Protein AF-A0A963RMA4-F1 (afdb_monomer)

pLDDT: mean 78.81, std 15.81, range [34.47, 96.94]

Sequence (64 aa):
SYGTYAICWQIQQAAALGLPYVYLGYWIAGSPKMAYKARFRPYELLGQQGWRAPETDLAPPAAA

Structure (mmCIF, N/CA/C/O backbone):
data_AF-A0A963RMA4-F1
#
_entry.id   AF-A0A963RMA4-F1
#
loop_
_atom_site.group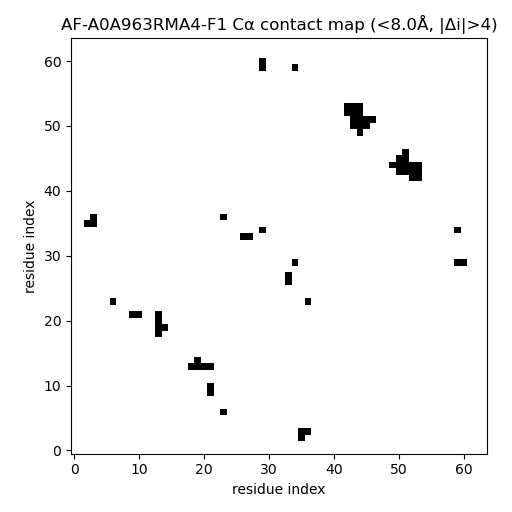_PDB
_atom_site.id
_atom_site.type_symbol
_atom_site.label_atom_id
_atom_site.label_alt_id
_atom_site.label_comp_id
_atom_site.label_asym_id
_atom_site.label_entity_id
_atom_site.label_seq_id
_atom_site.pdbx_PDB_ins_code
_atom_site.Cartn_x
_atom_site.Cartn_y
_atom_site.Cartn_z
_atom_site.occupancy
_atom_site.B_iso_or_equiv
_atom_site.auth_seq_id
_atom_site.auth_comp_id
_atom_site.auth_asym_id
_atom_site.auth_atom_id
_atom_site.pdbx_PDB_model_num
ATOM 1 N N . SER A 1 1 ? 2.649 -11.797 -7.282 1.00 77.12 1 SER A N 1
ATOM 2 C CA . SER A 1 1 ? 4.024 -11.672 -6.753 1.00 77.12 1 SER A CA 1
ATOM 3 C C . SER A 1 1 ? 3.968 -11.676 -5.229 1.00 77.12 1 SER A C 1
ATOM 5 O O . SER A 1 1 ? 2.926 -11.324 -4.682 1.00 77.12 1 SER A O 1
ATOM 7 N N . TYR A 1 2 ? 5.056 -12.041 -4.539 1.00 79.69 2 TYR A N 1
ATOM 8 C CA . TYR A 1 2 ? 5.113 -11.989 -3.067 1.00 79.69 2 TYR A CA 1
ATOM 9 C C . TYR A 1 2 ? 4.824 -10.585 -2.512 1.00 79.69 2 TYR A C 1
ATOM 11 O O . TYR A 1 2 ? 4.126 -10.452 -1.514 1.00 79.69 2 TYR A O 1
ATOM 19 N N . GLY A 1 3 ? 5.274 -9.534 -3.208 1.00 83.94 3 GLY A N 1
ATOM 20 C CA . GLY A 1 3 ? 4.992 -8.148 -2.826 1.00 83.94 3 GLY A CA 1
ATOM 21 C C . GLY A 1 3 ? 3.500 -7.804 -2.838 1.00 83.94 3 GLY A C 1
ATOM 22 O O . GLY A 1 3 ? 2.999 -7.231 -1.880 1.00 83.94 3 GLY A O 1
ATOM 23 N N . THR A 1 4 ? 2.763 -8.195 -3.883 1.00 86.00 4 THR A N 1
ATOM 24 C CA . THR A 1 4 ? 1.304 -7.985 -3.948 1.00 86.00 4 THR A CA 1
ATOM 25 C C . THR A 1 4 ? 0.582 -8.706 -2.811 1.00 86.00 4 THR A C 1
ATOM 27 O O . THR A 1 4 ? -0.289 -8.114 -2.184 1.00 86.00 4 THR A O 1
ATOM 30 N N . TYR A 1 5 ? 0.963 -9.955 -2.521 1.00 88.69 5 TYR A N 1
ATOM 31 C CA . TYR A 1 5 ? 0.351 -10.725 -1.436 1.00 8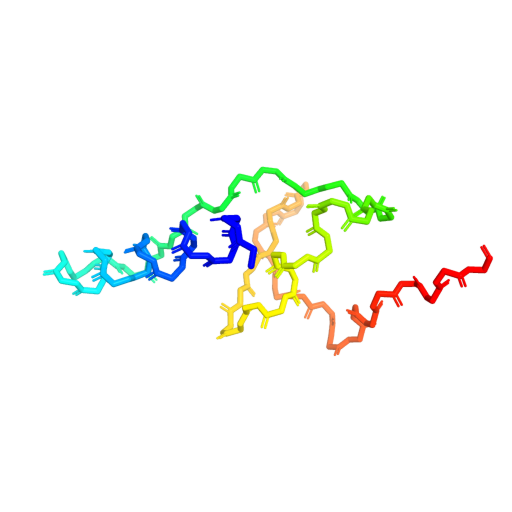8.69 5 TYR A CA 1
ATOM 32 C C . TYR A 1 5 ? 0.591 -10.076 -0.069 1.00 88.69 5 TYR A C 1
ATOM 34 O O . TYR A 1 5 ? -0.352 -9.917 0.702 1.00 88.69 5 TYR A O 1
ATOM 42 N N . ALA A 1 6 ? 1.824 -9.634 0.201 1.00 89.19 6 ALA A N 1
ATOM 43 C CA . ALA A 1 6 ? 2.160 -8.940 1.440 1.00 89.19 6 ALA A CA 1
ATOM 44 C C . ALA A 1 6 ? 1.303 -7.680 1.647 1.00 89.19 6 ALA A C 1
ATOM 46 O O . ALA A 1 6 ? 0.796 -7.464 2.744 1.00 89.19 6 ALA A O 1
ATOM 47 N N . ILE A 1 7 ? 1.074 -6.893 0.589 1.00 89.69 7 ILE A N 1
ATOM 48 C CA . ILE A 1 7 ? 0.228 -5.692 0.659 1.00 89.69 7 ILE A CA 1
ATOM 49 C C . ILE A 1 7 ? -1.232 -6.049 0.927 1.00 89.69 7 ILE A C 1
ATOM 51 O O . ILE A 1 7 ? -1.840 -5.468 1.822 1.00 89.69 7 ILE A O 1
ATOM 55 N N . CYS A 1 8 ? -1.797 -7.017 0.199 1.00 90.81 8 CYS A N 1
ATOM 56 C CA . CYS A 1 8 ? -3.173 -7.455 0.441 1.00 90.81 8 CYS A CA 1
ATOM 57 C C . CYS A 1 8 ? -3.360 -7.950 1.880 1.00 90.81 8 CYS A C 1
ATOM 59 O O . CYS A 1 8 ? -4.346 -7.605 2.526 1.00 90.81 8 CYS A O 1
ATOM 61 N N . TRP A 1 9 ? -2.395 -8.716 2.391 1.00 93.25 9 TRP A N 1
ATOM 62 C CA . TRP A 1 9 ? -2.418 -9.189 3.768 1.00 93.25 9 TRP A CA 1
ATOM 63 C C . TRP A 1 9 ? -2.371 -8.022 4.763 1.00 93.25 9 TRP A C 1
ATOM 65 O O . TRP A 1 9 ? -3.206 -7.964 5.660 1.00 93.25 9 TRP A O 1
ATOM 75 N N . GLN A 1 10 ? -1.474 -7.047 4.576 1.00 93.06 10 GLN A N 1
ATOM 76 C CA . GLN A 1 10 ? -1.397 -5.858 5.437 1.00 93.06 10 GLN A CA 1
ATOM 77 C C . GLN A 1 10 ? -2.699 -5.043 5.433 1.00 93.06 10 GLN A C 1
ATOM 79 O O . GLN A 1 10 ? -3.134 -4.590 6.489 1.00 93.06 10 GLN A O 1
ATOM 84 N N . ILE A 1 11 ? -3.345 -4.894 4.271 1.00 91.88 11 ILE A N 1
ATOM 85 C CA . ILE A 1 11 ? -4.647 -4.221 4.143 1.00 91.88 11 ILE A CA 1
ATOM 86 C C . ILE A 1 11 ? -5.725 -4.971 4.927 1.00 91.88 11 ILE A C 1
ATOM 88 O O . ILE A 1 11 ? -6.476 -4.351 5.677 1.00 91.88 11 ILE A O 1
ATOM 92 N N . GLN A 1 12 ? -5.784 -6.298 4.802 1.00 94.50 12 GLN A N 1
ATOM 93 C CA . GLN A 1 12 ? -6.739 -7.107 5.561 1.00 94.50 12 GLN A CA 1
ATOM 94 C C . GLN A 1 12 ? -6.509 -7.006 7.071 1.00 94.50 12 GLN A C 1
ATOM 96 O O . GLN A 1 12 ? -7.472 -6.879 7.822 1.00 94.50 12 GLN A O 1
ATOM 101 N N . GLN A 1 13 ? -5.250 -7.017 7.519 1.00 96.50 13 GLN A N 1
ATOM 102 C CA . GLN A 1 13 ? -4.928 -6.844 8.936 1.00 96.50 13 GLN A CA 1
ATOM 103 C C . GLN A 1 13 ? -5.336 -5.461 9.449 1.00 96.50 13 GLN A C 1
ATOM 105 O O . GLN A 1 13 ? -5.956 -5.360 10.503 1.00 96.50 13 GLN A O 1
ATOM 110 N N . ALA A 1 14 ? -5.051 -4.396 8.697 1.00 95.69 14 ALA A N 1
ATOM 111 C CA . ALA A 1 14 ? -5.466 -3.047 9.070 1.00 95.69 14 ALA A CA 1
ATOM 112 C C . ALA A 1 14 ? -6.993 -2.922 9.157 1.00 95.69 14 ALA A C 1
ATOM 114 O O . ALA A 1 14 ? -7.496 -2.378 10.136 1.00 95.69 14 ALA A O 1
ATOM 115 N N . ALA A 1 15 ? -7.727 -3.501 8.202 1.00 94.12 15 ALA A N 1
ATOM 116 C CA . ALA A 1 15 ? -9.186 -3.535 8.234 1.00 94.12 15 ALA A CA 1
ATOM 117 C C . ALA A 1 15 ? -9.722 -4.291 9.462 1.00 94.12 15 ALA A C 1
ATOM 119 O O . ALA A 1 15 ? -10.623 -3.797 10.136 1.00 94.12 15 ALA A O 1
ATOM 120 N N . ALA A 1 16 ? -9.138 -5.447 9.796 1.00 96.94 16 ALA A N 1
ATOM 121 C CA . ALA A 1 16 ? -9.515 -6.220 10.981 1.00 96.94 16 ALA A CA 1
ATOM 122 C C . ALA A 1 16 ? -9.246 -5.466 12.297 1.00 96.94 16 ALA A C 1
ATOM 124 O O . ALA A 1 16 ? -9.981 -5.635 13.266 1.00 96.94 16 ALA A O 1
ATOM 125 N N . LEU A 1 17 ? -8.215 -4.618 12.322 1.00 96.88 17 LEU A N 1
ATOM 126 C CA . LEU A 1 17 ? -7.854 -3.777 13.466 1.00 96.88 17 LEU A CA 1
ATOM 127 C C . LEU A 1 17 ? -8.578 -2.419 13.486 1.00 96.88 17 LEU A C 1
ATOM 129 O O . LEU A 1 17 ? -8.362 -1.635 14.407 1.00 96.88 17 LEU A O 1
ATOM 133 N N . GLY A 1 18 ? -9.408 -2.111 12.482 1.00 95.62 18 GLY A N 1
ATOM 134 C CA . GLY A 1 18 ? -10.072 -0.809 12.358 1.00 95.62 18 GLY A CA 1
ATOM 135 C C . GLY A 1 18 ? -9.113 0.355 12.078 1.00 95.62 18 GLY A C 1
ATOM 136 O O . GLY A 1 18 ? -9.427 1.503 12.387 1.00 95.62 18 GLY A O 1
ATOM 137 N N . LEU A 1 19 ? -7.933 0.076 11.519 1.00 95.12 19 LEU A N 1
ATOM 138 C CA . LEU A 1 19 ? -6.946 1.094 11.179 1.00 95.12 19 LEU A CA 1
ATOM 139 C C . LEU A 1 19 ? -7.279 1.729 9.820 1.00 95.12 19 LEU A C 1
ATOM 141 O O . LEU A 1 19 ? -7.456 1.009 8.836 1.00 95.12 19 LEU A O 1
ATOM 145 N N . PRO A 1 20 ? -7.308 3.069 9.726 1.00 89.94 20 PRO A N 1
ATOM 146 C CA . PRO A 1 20 ? -7.712 3.754 8.500 1.00 89.94 20 PRO A CA 1
ATOM 147 C C . PRO A 1 20 ? -6.649 3.725 7.392 1.00 89.94 20 PRO A C 1
ATOM 149 O O . PRO A 1 20 ? -6.983 3.945 6.231 1.00 89.94 20 PRO A O 1
ATOM 152 N N . TYR A 1 21 ? -5.379 3.456 7.724 1.00 89.94 21 TYR A N 1
ATOM 153 C CA . TYR A 1 21 ? -4.264 3.563 6.779 1.00 89.94 21 TYR A CA 1
ATOM 154 C C . TYR A 1 21 ? -3.248 2.428 6.922 1.00 89.94 21 TYR A C 1
ATOM 156 O O .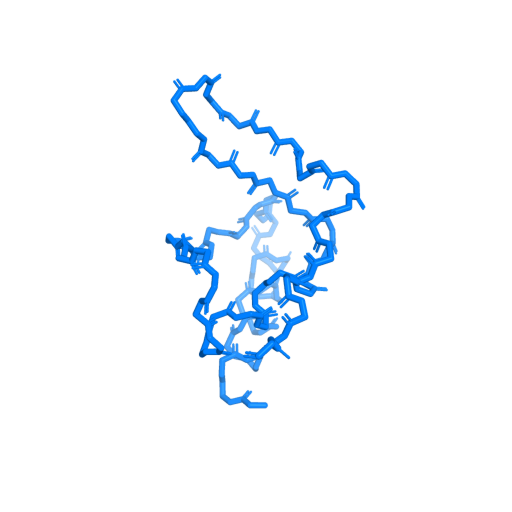 TYR A 1 21 ? -2.943 1.970 8.023 1.00 89.94 21 TYR A O 1
ATOM 164 N N . VAL A 1 22 ? -2.657 2.038 5.788 1.00 90.44 22 VAL A N 1
ATOM 165 C CA . VAL A 1 22 ? -1.495 1.144 5.715 1.00 90.44 22 VAL A CA 1
ATOM 166 C C . VAL A 1 22 ? -0.322 1.911 5.124 1.00 90.44 22 VAL A C 1
ATOM 168 O O . VAL A 1 22 ? -0.370 2.357 3.978 1.00 90.44 22 VAL A O 1
ATOM 171 N N . TYR A 1 23 ? 0.764 2.027 5.885 1.00 89.94 23 TYR A N 1
ATOM 172 C CA . TYR A 1 23 ? 1.987 2.641 5.387 1.00 89.94 23 TYR A CA 1
ATOM 173 C C . TYR A 1 23 ? 2.811 1.629 4.582 1.00 89.94 23 TYR A C 1
ATOM 175 O O . TYR A 1 23 ? 3.429 0.720 5.133 1.00 89.94 23 TYR A O 1
ATOM 183 N N . LEU A 1 24 ? 2.839 1.800 3.259 1.00 84.88 24 LEU A N 1
ATOM 184 C CA . LEU A 1 24 ? 3.542 0.899 2.337 1.00 84.88 24 LEU A CA 1
ATOM 185 C C . LEU A 1 24 ? 5.038 1.223 2.170 1.00 84.88 24 LEU A C 1
ATOM 187 O O . LEU A 1 24 ? 5.718 0.583 1.360 1.00 84.88 24 LEU A O 1
ATOM 191 N N . GLY A 1 25 ? 5.570 2.182 2.931 1.00 85.31 25 GLY A N 1
ATOM 192 C CA . GLY A 1 25 ? 6.964 2.618 2.865 1.00 85.31 25 GLY A CA 1
ATOM 193 C C . GLY A 1 25 ? 7.271 3.534 1.678 1.00 85.31 25 GLY A C 1
ATOM 194 O O . GLY A 1 25 ? 6.385 3.930 0.923 1.00 85.31 25 GLY A O 1
ATOM 195 N N . TYR A 1 26 ? 8.555 3.854 1.502 1.00 80.31 26 TYR A N 1
ATOM 196 C CA . TYR A 1 26 ? 9.009 4.715 0.411 1.00 80.31 26 TYR A CA 1
ATOM 197 C C . TYR A 1 26 ? 8.804 4.053 -0.962 1.00 80.31 26 TYR A C 1
ATOM 199 O O . TYR A 1 26 ? 8.785 2.822 -1.103 1.00 80.31 26 TYR A O 1
ATOM 207 N N . TRP A 1 27 ? 8.650 4.889 -1.986 1.00 74.25 27 TRP A N 1
ATOM 208 C CA . TRP A 1 27 ? 8.499 4.496 -3.384 1.00 74.25 27 TRP A CA 1
ATOM 209 C C . TRP A 1 27 ? 9.561 5.199 -4.227 1.00 74.25 27 TRP A C 1
ATOM 211 O O . TRP A 1 27 ? 9.765 6.401 -4.082 1.00 74.25 27 TRP A O 1
ATOM 221 N N . ILE A 1 28 ? 10.239 4.446 -5.097 1.00 74.12 28 ILE A N 1
ATOM 222 C CA . ILE A 1 28 ? 11.213 4.987 -6.050 1.00 74.12 28 ILE A CA 1
ATOM 223 C C . ILE A 1 28 ? 10.556 5.015 -7.429 1.00 74.12 28 ILE A C 1
ATOM 225 O O . ILE A 1 28 ? 10.219 3.959 -7.978 1.00 74.12 28 ILE A O 1
ATOM 229 N N . ALA A 1 29 ? 10.390 6.216 -7.984 1.00 69.06 29 ALA A N 1
ATOM 230 C CA . ALA A 1 29 ? 9.880 6.403 -9.337 1.00 69.06 29 ALA A CA 1
ATOM 231 C C . ALA A 1 29 ? 10.760 5.663 -10.358 1.00 69.06 29 ALA A C 1
ATOM 233 O O . ALA A 1 29 ? 11.98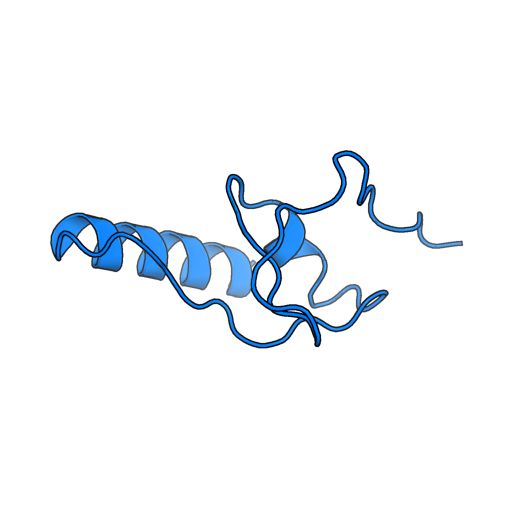5 5.731 -10.300 1.00 69.06 29 ALA A O 1
ATOM 234 N N . GLY A 1 30 ? 10.133 4.921 -11.274 1.00 66.56 30 GLY A N 1
ATOM 235 C CA . GLY A 1 30 ? 10.833 4.184 -12.333 1.00 66.56 30 GLY A CA 1
ATOM 236 C C . GLY A 1 30 ? 11.393 2.810 -11.944 1.00 66.56 30 GLY A C 1
ATOM 237 O O . GLY A 1 30 ? 11.922 2.123 -12.808 1.00 66.56 30 GLY A O 1
ATOM 238 N N . SER A 1 31 ? 11.256 2.348 -10.692 1.00 74.62 31 SER A N 1
ATOM 239 C CA . SER A 1 31 ? 11.696 0.994 -10.311 1.00 74.62 31 SER A CA 1
ATOM 240 C C . SER A 1 31 ? 10.666 -0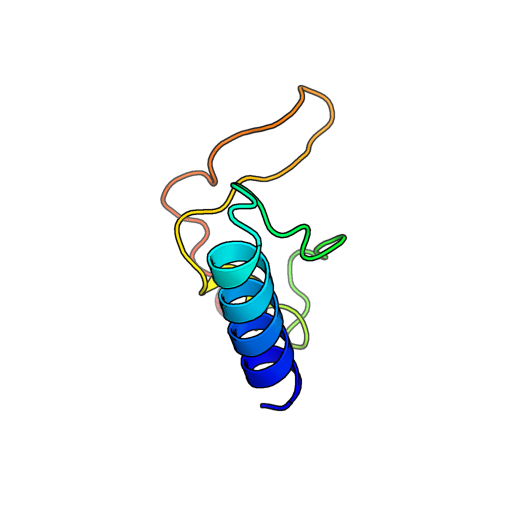.079 -10.713 1.00 74.62 31 SER A C 1
ATOM 242 O O . SER A 1 31 ? 9.581 -0.135 -10.116 1.00 74.62 31 SER A O 1
ATOM 244 N N . PRO A 1 32 ? 10.987 -1.015 -11.633 1.00 68.38 32 PRO A N 1
ATOM 245 C CA . PRO A 1 32 ? 10.055 -2.068 -12.055 1.00 68.38 32 PRO A CA 1
ATOM 246 C C . PRO A 1 32 ? 9.648 -2.989 -10.898 1.00 68.38 32 PRO A C 1
ATOM 248 O O . PRO A 1 32 ? 8.519 -3.476 -10.834 1.00 68.38 32 PRO A O 1
ATOM 251 N N . LYS A 1 33 ? 10.548 -3.176 -9.923 1.00 70.12 33 LYS A N 1
ATOM 252 C CA . LYS A 1 33 ? 10.291 -3.972 -8.716 1.00 70.12 33 LYS A CA 1
ATOM 253 C C . LYS A 1 33 ? 9.300 -3.310 -7.759 1.00 70.12 33 LYS A C 1
ATOM 255 O O . LYS A 1 33 ? 8.761 -4.012 -6.915 1.00 70.12 33 LYS A O 1
ATOM 260 N N . MET A 1 34 ? 9.041 -2.003 -7.869 1.00 69.50 34 MET A N 1
ATOM 261 C CA . MET A 1 34 ? 8.147 -1.253 -6.968 1.00 69.50 34 MET A CA 1
ATOM 262 C C . MET A 1 34 ? 6.902 -0.694 -7.668 1.00 69.50 34 MET A C 1
ATOM 264 O O . MET A 1 34 ? 6.011 -0.171 -6.998 1.00 69.50 34 MET A O 1
ATOM 268 N N . ALA A 1 35 ? 6.794 -0.868 -8.989 1.00 72.38 35 ALA A N 1
ATOM 269 C CA . ALA A 1 35 ? 5.649 -0.441 -9.792 1.00 72.38 35 ALA A CA 1
ATOM 270 C C . ALA A 1 35 ? 4.314 -1.058 -9.329 1.00 72.38 35 ALA A C 1
ATOM 272 O O . ALA A 1 35 ? 3.254 -0.465 -9.510 1.00 72.38 35 ALA A O 1
ATOM 273 N N . TYR A 1 36 ? 4.345 -2.230 -8.684 1.00 78.25 36 TYR A N 1
ATOM 274 C CA . TYR A 1 36 ? 3.130 -2.903 -8.216 1.00 78.25 36 TYR A CA 1
ATOM 275 C C . TYR A 1 36 ? 2.425 -2.169 -7.061 1.00 78.25 36 TYR A C 1
ATOM 277 O O . TYR A 1 36 ? 1.208 -2.291 -6.940 1.00 78.25 36 TYR A O 1
ATOM 285 N N . LYS A 1 37 ? 3.147 -1.390 -6.237 1.00 77.00 37 LYS A N 1
ATOM 286 C CA . LYS A 1 37 ? 2.557 -0.612 -5.127 1.00 77.00 37 LYS A CA 1
ATOM 287 C C . LYS A 1 37 ? 1.593 0.458 -5.637 1.00 77.00 37 LYS A C 1
ATOM 289 O O . LYS A 1 37 ? 0.551 0.692 -5.040 1.00 77.00 37 LYS A O 1
ATOM 294 N N . ALA A 1 38 ? 1.901 1.032 -6.798 1.00 74.75 38 ALA A N 1
ATOM 295 C CA . ALA A 1 38 ? 1.087 2.050 -7.448 1.00 74.75 38 ALA A CA 1
ATOM 296 C C . ALA A 1 38 ? -0.175 1.486 -8.123 1.00 74.75 38 ALA A C 1
ATOM 298 O O . ALA A 1 38 ? -0.831 2.218 -8.851 1.00 74.75 38 ALA A O 1
ATOM 299 N N . ARG A 1 39 ? -0.532 0.210 -7.922 1.00 80.31 39 ARG A N 1
ATOM 300 C CA . ARG A 1 39 ? -1.798 -0.377 -8.406 1.00 80.31 39 ARG A CA 1
ATOM 301 C C . ARG A 1 39 ? -2.891 -0.408 -7.340 1.00 80.31 39 ARG A C 1
ATOM 303 O O . ARG A 1 39 ? -4.053 -0.596 -7.675 1.00 80.31 39 ARG A O 1
ATOM 310 N N . PHE A 1 40 ? -2.531 -0.226 -6.073 1.00 81.88 40 PHE A N 1
ATOM 311 C CA . PHE A 1 40 ? -3.490 -0.190 -4.976 1.00 81.88 40 PHE A CA 1
ATOM 312 C C . PHE A 1 40 ? -4.088 1.219 -4.888 1.00 81.88 40 PHE A C 1
ATOM 314 O O . PHE A 1 40 ? -3.368 2.217 -4.947 1.00 81.88 40 PHE A O 1
ATOM 321 N N . ARG A 1 41 ? -5.417 1.302 -4.843 1.00 80.88 41 ARG A N 1
ATOM 322 C CA . ARG A 1 41 ? -6.192 2.547 -4.775 1.00 80.88 41 ARG A CA 1
ATOM 323 C C . ARG A 1 41 ? -7.283 2.391 -3.708 1.00 80.88 41 ARG A C 1
ATOM 325 O O . ARG A 1 41 ? -7.808 1.283 -3.587 1.00 80.88 41 ARG A O 1
ATOM 332 N N . PRO A 1 42 ? -7.667 3.474 -3.010 1.00 85.94 42 PRO A N 1
ATOM 333 C CA . PRO A 1 42 ? -7.013 4.792 -2.979 1.00 85.94 42 PRO A CA 1
ATOM 334 C C . PRO A 1 42 ? -5.671 4.758 -2.212 1.00 85.94 42 PRO A C 1
ATOM 336 O O . PRO A 1 42 ? -5.452 3.873 -1.391 1.00 85.94 42 PRO A O 1
ATOM 339 N N . TYR A 1 43 ? -4.754 5.689 -2.497 1.00 85.75 43 TYR A N 1
ATOM 340 C CA . TYR A 1 43 ? -3.513 5.890 -1.727 1.00 85.75 43 TYR A CA 1
ATOM 341 C C . TYR A 1 43 ? -3.126 7.369 -1.723 1.00 85.75 43 TYR A C 1
ATOM 343 O O . TYR A 1 43 ? -3.645 8.137 -2.527 1.00 85.75 43 TYR A O 1
ATOM 351 N N . GLU A 1 44 ? -2.194 7.741 -0.849 1.00 87.75 44 GLU A N 1
ATOM 352 C CA . GLU A 1 44 ? -1.626 9.086 -0.751 1.00 87.75 44 GLU A CA 1
ATOM 353 C C . GLU A 1 44 ? -0.096 9.016 -0.777 1.00 87.75 44 GLU A C 1
ATOM 355 O O . GLU A 1 44 ? 0.514 7.993 -0.450 1.00 87.75 44 GLU A O 1
ATOM 360 N N . LEU A 1 45 ? 0.535 10.115 -1.182 1.00 86.38 45 LEU A N 1
ATOM 361 C CA . LEU A 1 45 ? 1.983 10.271 -1.225 1.00 86.38 45 LEU A CA 1
ATOM 362 C C . LEU A 1 45 ? 2.411 11.337 -0.219 1.00 86.38 45 LEU A C 1
ATOM 364 O O . LEU A 1 45 ? 1.913 12.460 -0.267 1.00 86.38 45 LEU A O 1
ATOM 368 N N . LEU A 1 46 ? 3.369 11.004 0.646 1.00 86.56 46 LEU A N 1
ATOM 369 C CA . LEU A 1 46 ? 3.999 11.967 1.546 1.00 86.56 46 LEU A CA 1
ATOM 370 C C . LEU A 1 46 ? 5.170 12.651 0.831 1.00 86.56 46 LEU A C 1
ATOM 372 O O . LEU A 1 46 ? 6.199 12.025 0.570 1.00 86.56 46 LEU A O 1
ATOM 376 N N . GLY A 1 47 ? 4.994 13.928 0.493 1.00 86.44 47 GLY A N 1
ATOM 377 C CA . GLY A 1 47 ? 6.034 14.796 -0.058 1.00 86.44 47 GLY A CA 1
ATOM 378 C C . GLY A 1 47 ? 6.463 15.884 0.929 1.00 86.44 47 GLY A C 1
ATOM 379 O O . GLY A 1 47 ? 6.004 15.932 2.066 1.00 86.44 47 GLY A O 1
ATOM 380 N N . GLN A 1 48 ? 7.314 16.808 0.472 1.00 85.31 48 GLN A N 1
ATOM 381 C CA . GLN A 1 48 ? 7.764 17.946 1.291 1.00 85.31 48 GLN A CA 1
ATOM 382 C C . GLN A 1 48 ? 6.613 18.838 1.782 1.00 85.31 48 GLN A C 1
ATOM 384 O O . GLN A 1 48 ? 6.710 19.419 2.856 1.00 85.31 48 GLN A O 1
ATOM 389 N N . GLN A 1 49 ? 5.526 18.936 1.012 1.00 89.06 49 GLN A N 1
ATOM 390 C CA . GLN A 1 49 ? 4.343 19.730 1.363 1.00 89.06 49 GLN A CA 1
ATOM 391 C C . GLN A 1 49 ? 3.287 18.935 2.153 1.00 89.06 49 GLN A C 1
ATOM 393 O O . GLN A 1 49 ? 2.186 19.430 2.369 1.00 89.06 49 GLN A O 1
ATOM 398 N N . GLY A 1 50 ? 3.610 17.713 2.589 1.00 90.12 50 GLY A N 1
ATOM 399 C CA . GLY A 1 50 ? 2.688 16.826 3.295 1.00 90.12 50 GLY A CA 1
ATOM 400 C C . GLY A 1 50 ? 2.055 15.764 2.396 1.00 90.12 50 GLY A C 1
ATOM 401 O O . GLY A 1 50 ? 2.591 15.411 1.340 1.00 90.12 50 GLY A O 1
ATOM 402 N N . TRP A 1 51 ? 0.939 15.206 2.868 1.00 88.38 51 TRP A N 1
ATOM 403 C CA . TRP A 1 51 ? 0.180 14.173 2.167 1.00 88.38 51 TRP A CA 1
ATOM 404 C C . TRP A 1 51 ? -0.598 14.776 1.002 1.00 88.38 51 TRP A C 1
ATOM 406 O O . TRP A 1 51 ? -1.293 15.778 1.156 1.00 88.38 51 TRP A O 1
ATOM 416 N N . ARG A 1 52 ? -0.484 14.150 -0.167 1.00 86.44 52 ARG A N 1
ATOM 417 C CA . ARG A 1 52 ? -1.257 14.507 -1.356 1.00 86.44 52 ARG A CA 1
ATOM 418 C C . ARG A 1 52 ? -1.840 13.267 -2.007 1.00 86.44 52 ARG A C 1
ATOM 420 O O . ARG A 1 52 ? -1.200 12.210 -2.026 1.00 86.44 52 ARG A O 1
ATOM 427 N N . ALA A 1 53 ? -3.018 13.420 -2.603 1.00 82.44 53 ALA A N 1
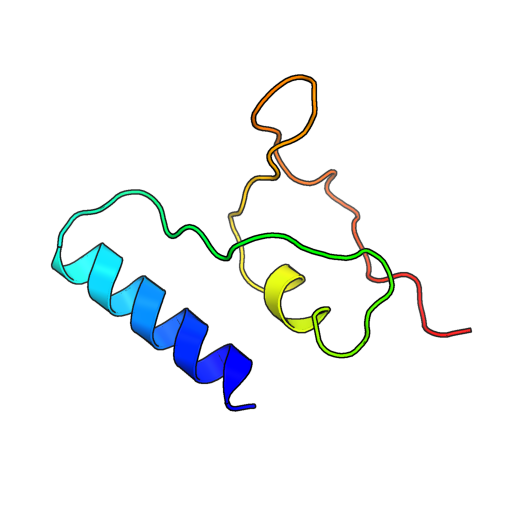ATOM 428 C CA . ALA A 1 53 ? -3.522 12.428 -3.534 1.00 82.44 53 ALA A CA 1
ATOM 429 C C . ALA A 1 53 ? -2.515 12.260 -4.689 1.00 82.44 53 ALA A C 1
ATOM 431 O O . ALA A 1 53 ? -1.854 13.231 -5.079 1.00 82.44 53 ALA A O 1
ATOM 432 N N . PRO A 1 54 ? -2.359 11.049 -5.239 1.00 74.56 54 PRO A N 1
ATOM 433 C CA . PRO A 1 54 ? -1.647 10.885 -6.492 1.00 74.56 54 PRO A CA 1
ATOM 434 C C . PRO A 1 54 ? -2.331 11.758 -7.542 1.00 74.56 54 PRO A C 1
ATOM 436 O O . PRO A 1 54 ? -3.555 11.714 -7.670 1.00 74.56 54 PRO A O 1
ATOM 439 N N . GLU A 1 55 ? -1.557 12.547 -8.291 1.00 67.88 55 GLU A N 1
ATOM 440 C CA . GLU A 1 55 ? -2.073 13.135 -9.526 1.00 67.88 55 GLU A CA 1
ATOM 441 C C . GLU A 1 55 ? -2.674 11.987 -10.343 1.00 67.88 55 GLU A C 1
ATOM 443 O O . GLU A 1 55 ? -2.053 10.927 -10.469 1.00 67.88 55 GLU A O 1
ATOM 448 N N . THR A 1 56 ? -3.912 12.176 -10.806 1.00 56.25 56 THR A N 1
ATOM 449 C CA . THR A 1 56 ? -4.793 11.167 -11.427 1.00 56.25 56 THR A CA 1
ATOM 450 C C . THR A 1 56 ? -4.136 10.345 -12.544 1.00 56.25 56 THR A C 1
ATOM 452 O O . THR A 1 56 ? -4.670 9.308 -12.925 1.00 56.25 56 THR A O 1
ATOM 455 N N . ASP A 1 57 ? -2.949 10.728 -13.007 1.00 50.84 57 ASP A N 1
ATOM 456 C CA . ASP A 1 57 ? -2.240 10.105 -14.111 1.00 50.84 57 ASP A CA 1
ATOM 457 C C . ASP A 1 57 ? -0.762 9.792 -13.812 1.00 50.84 57 ASP A C 1
ATOM 459 O O . ASP A 1 57 ? 0.122 9.970 -14.646 1.00 50.84 57 ASP A O 1
ATOM 463 N N . LEU A 1 58 ? -0.460 9.232 -12.634 1.00 53.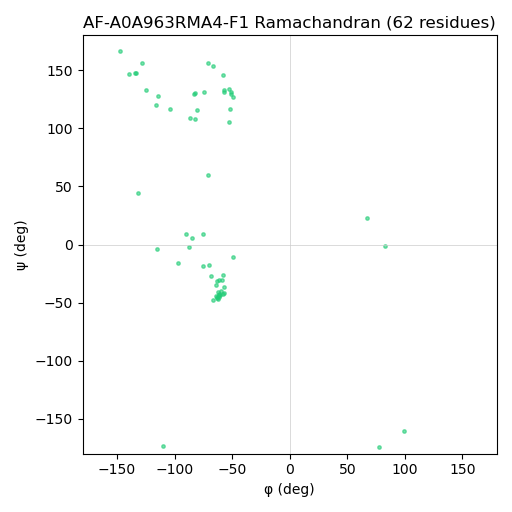47 58 LEU A N 1
ATOM 464 C CA . LEU A 1 58 ? 0.698 8.332 -12.523 1.00 53.47 58 LEU A CA 1
ATOM 465 C C . LEU A 1 58 ? 0.381 7.015 -13.258 1.00 53.47 58 LEU A C 1
ATOM 467 O O . LEU A 1 58 ? 0.382 5.931 -12.664 1.00 53.47 58 LEU A O 1
ATOM 471 N N . ALA A 1 59 ? 0.111 7.095 -14.565 1.00 46.22 59 ALA A N 1
ATOM 472 C CA . ALA A 1 59 ? 0.473 6.013 -15.458 1.00 46.22 59 ALA A CA 1
ATOM 473 C C . ALA A 1 59 ? 1.957 5.712 -15.176 1.00 46.22 59 ALA A C 1
ATOM 475 O O . ALA A 1 59 ? 2.759 6.647 -15.060 1.00 46.22 59 ALA A O 1
ATOM 476 N N . PRO A 1 60 ? 2.356 4.443 -14.977 1.00 45.47 60 PRO A N 1
ATOM 477 C CA . PRO A 1 60 ? 3.780 4.150 -14.910 1.00 45.47 60 PRO A CA 1
ATOM 478 C C . PRO A 1 60 ? 4.407 4.739 -16.182 1.00 45.47 60 PRO A C 1
ATOM 480 O O . PRO A 1 60 ? 3.816 4.533 -17.246 1.00 45.47 60 PRO A O 1
ATOM 483 N N . PRO A 1 61 ? 5.541 5.471 -16.119 1.00 42.16 61 PRO A N 1
ATOM 484 C CA . PRO A 1 61 ? 6.264 5.774 -17.342 1.00 42.16 61 PRO A CA 1
ATOM 485 C C . PRO A 1 61 ? 6.454 4.432 -18.038 1.00 42.16 61 PRO A C 1
ATOM 487 O O . PRO A 1 61 ? 6.997 3.491 -17.443 1.00 42.16 61 PRO A O 1
ATOM 490 N N . ALA A 1 62 ? 5.858 4.313 -19.226 1.00 41.91 62 ALA A N 1
ATOM 491 C CA . ALA A 1 62 ? 6.021 3.144 -20.060 1.00 41.91 62 ALA A CA 1
ATOM 492 C C . ALA A 1 62 ? 7.523 2.890 -20.127 1.00 41.91 62 ALA A C 1
ATOM 494 O O . ALA A 1 62 ? 8.292 3.823 -20.363 1.00 41.91 62 ALA A O 1
ATOM 495 N N . ALA A 1 63 ? 7.925 1.663 -19.806 1.00 38.34 63 ALA A N 1
ATOM 496 C CA . ALA A 1 63 ? 9.287 1.225 -20.029 1.00 38.34 63 ALA A CA 1
ATOM 497 C C . ALA A 1 63 ? 9.607 1.514 -21.502 1.00 38.34 63 ALA A C 1
ATOM 499 O O . ALA A 1 63 ? 9.040 0.866 -22.383 1.00 38.34 63 ALA A O 1
ATOM 500 N N . ALA A 1 64 ? 10.405 2.556 -21.728 1.00 34.47 64 ALA A N 1
ATOM 501 C CA . ALA A 1 64 ? 11.075 2.830 -22.986 1.00 34.47 64 ALA A CA 1
ATOM 502 C C . ALA A 1 64 ? 12.363 2.009 -23.026 1.00 34.47 64 ALA A C 1
ATOM 504 O O . ALA A 1 64 ? 13.004 1.881 -21.953 1.00 34.47 64 ALA A O 1
#

Foldseek 3Di:
DVLVVVVVVQVVVCVVVVHPDDDPDDDDQPDPVRVVVVVDPDDWDQDPVGTDTPPPDPPRPPDD

Radius of gyration: 12.8 Å; Cα contacts (8 Å, |Δi|>4): 32; chains: 1; bounding box: 22×32×36 Å

Secondary structure (DSSP, 8-state):
-HHHHHHHHHHHHHHHTT-S--------TT-TTTTTGGGSSS--EEETTEEEPPPTT-PPPP--

Mean predicted aligned error: 7.59 Å

Solvent-accessible surface area (backbone atoms only — not comparable to full-atom values): 4435 Å² total; per-residue (Å²): 106,73,68,59,51,53,50,55,50,50,49,52,51,28,57,77,69,71,44,94,71,78,89,83,71,89,82,64,89,91,39,80,9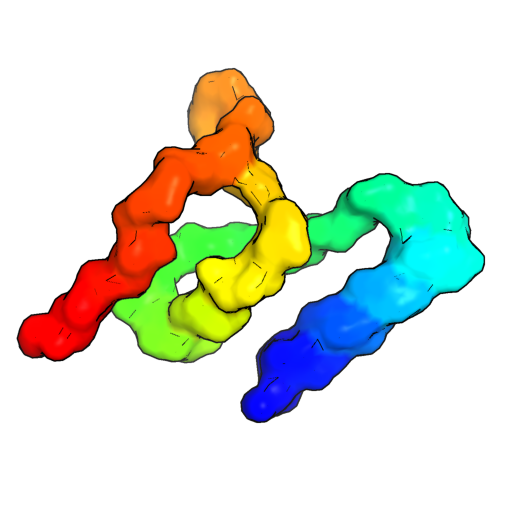3,53,54,68,66,75,70,59,76,89,63,70,44,81,51,98,91,40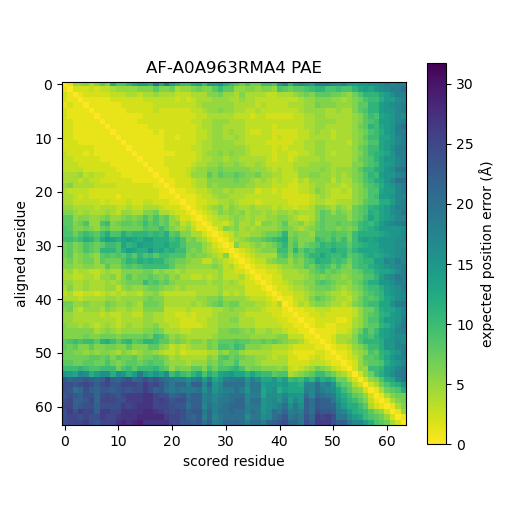,78,36,70,65,67,97,72,74,62,73,80,72,89,124